Protein AF-A0A7X8IDU1-F1 (afdb_monomer_lite)

Foldseek 3Di:
DDDDDDDDDDDDPPPDDDDDDPVVVPPPDPPPPDDPPPPPPDQDPLLDDPDDPVLVPDVVSQLVLWDFDPVSLCSLQVVVPCPVCQVVQCVLFTATHGSVLSSQQPHNDCVTPSNQFHGDDNCLPDDDPPDDLQPPPQVVQPPDPQWRHPDPPDIGGRPDLEDNGDTPPDSNSVSRPPD

pLDDT: mean 77.18, std 24.37, range [31.28, 98.0]

Radius of gyration: 24.15 Å; chains: 1; bounding box: 58×46×75 Å

Secondary structure 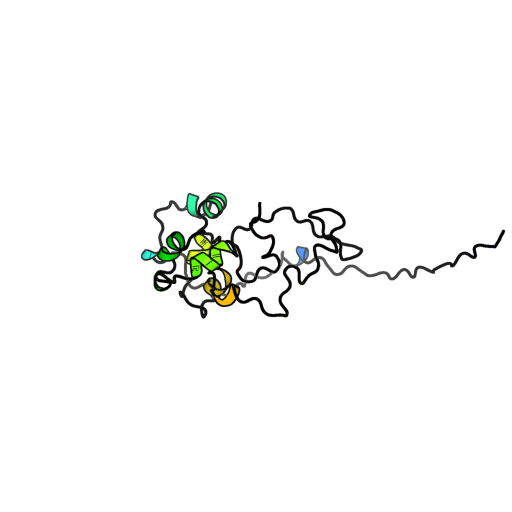(DSSP, 8-state):
----------------PPPPPGGGSSSS--S---S-----SS--GGG--S--HHHHH-HHHHHHT-B-SHHHHTTT-GGGTT-TTHHHHHHHS---B-HHHHHT---SSTTSHHHHHHS--GGGG---TT--S-TT-TTTT-SBTTEEEEETTEEEE---S--SS--TT-TTTTTTT--

Sequence (179 aa):
MQHCERVEIGVAEEQASEPPSPLRAAEDAPSALSTRRGDKTALPEEKQHPLNAAQWSDWRWQIRNRIRTLEQLLPYVPSLGASSELPKVIARYPMAITPYYATLIERADMSDPVFRMSVPNVQELYDPPSLSDDPLEEHEDMPVPGLVHRYRDRALLIVTTMCSMYCRHCTRKRIAGTR

Structure (mmCIF, N/CA/C/O backbone):
data_AF-A0A7X8IDU1-F1
#
_entry.id   AF-A0A7X8IDU1-F1
#
loop_
_atom_site.group_PDB
_atom_site.id
_atom_site.type_symbol
_atom_site.label_atom_id
_atom_site.label_alt_id
_atom_site.label_comp_id
_atom_site.label_asym_id
_atom_site.label_entity_id
_atom_site.label_seq_id
_atom_site.pdbx_PDB_ins_code
_atom_site.Cartn_x
_atom_site.Cartn_y
_atom_site.Cartn_z
_atom_site.occupancy
_atom_site.B_iso_or_equiv
_atom_site.auth_seq_id
_atom_site.auth_comp_id
_atom_site.auth_asym_id
_atom_site.auth_atom_id
_atom_site.pdbx_PDB_model_num
ATOM 1 N N . MET A 1 1 ? 33.073 -12.090 -53.728 1.00 41.84 1 MET A N 1
ATOM 2 C CA . MET A 1 1 ? 31.911 -13.006 -53.722 1.00 41.84 1 MET A CA 1
ATOM 3 C C . MET A 1 1 ? 32.252 -14.195 -52.839 1.00 41.84 1 MET A C 1
ATOM 5 O O . MET A 1 1 ? 32.667 -15.228 -53.343 1.00 41.84 1 MET A O 1
ATOM 9 N N . GLN A 1 2 ? 32.186 -14.008 -51.520 1.00 41.59 2 GLN A N 1
ATOM 10 C CA . GLN A 1 2 ? 32.572 -15.031 -50.550 1.00 41.59 2 GLN A CA 1
ATOM 11 C C . GLN A 1 2 ? 31.304 -15.719 -50.041 1.00 41.59 2 GLN A C 1
ATOM 13 O O . GLN A 1 2 ? 30.351 -15.049 -49.647 1.00 41.59 2 GLN A O 1
ATOM 18 N N . HIS A 1 3 ? 31.283 -17.042 -50.184 1.00 36.22 3 HIS A N 1
ATOM 19 C CA . HIS A 1 3 ? 30.189 -17.943 -49.840 1.00 36.22 3 HIS A CA 1
ATOM 20 C C . HIS A 1 3 ? 29.704 -17.734 -48.399 1.00 36.22 3 HIS A C 1
ATOM 22 O O . HIS A 1 3 ? 30.500 -17.719 -47.465 1.00 36.22 3 HIS A O 1
ATOM 28 N N . CYS A 1 4 ? 28.388 -17.608 -48.241 1.00 36.03 4 CYS A N 1
ATOM 29 C CA . CYS A 1 4 ? 27.692 -17.743 -46.970 1.00 36.03 4 CYS A CA 1
ATOM 30 C C . CYS A 1 4 ? 27.335 -19.226 -46.817 1.00 36.03 4 CYS A C 1
ATOM 32 O O . CYS A 1 4 ? 26.430 -19.711 -47.498 1.00 36.03 4 CYS A O 1
ATOM 34 N N . GLU A 1 5 ? 28.080 -19.962 -45.992 1.00 40.12 5 GLU A N 1
ATOM 35 C CA . GLU A 1 5 ? 27.688 -21.317 -45.605 1.00 40.12 5 GLU A CA 1
ATOM 36 C C . GLU A 1 5 ? 26.568 -21.253 -44.565 1.00 40.12 5 GLU A C 1
ATOM 38 O O . GLU A 1 5 ? 26.634 -20.546 -43.557 1.00 40.12 5 GLU A O 1
ATOM 43 N N . ARG A 1 6 ? 25.499 -21.981 -44.873 1.00 40.94 6 ARG A N 1
ATOM 44 C CA . ARG A 1 6 ? 24.260 -22.070 -44.113 1.00 40.94 6 ARG A CA 1
ATOM 45 C C . ARG A 1 6 ? 24.483 -23.068 -42.976 1.00 40.94 6 ARG A C 1
ATOM 47 O O . ARG A 1 6 ? 24.630 -24.257 -43.230 1.00 40.94 6 ARG A O 1
ATOM 54 N N . VAL A 1 7 ? 24.524 -22.593 -41.734 1.00 38.12 7 VAL A N 1
ATOM 55 C CA . VAL A 1 7 ? 24.521 -23.473 -40.557 1.00 38.12 7 VAL A CA 1
ATOM 56 C C . VAL A 1 7 ? 23.093 -23.980 -40.364 1.00 38.12 7 VAL A C 1
ATOM 58 O O . VAL A 1 7 ? 22.214 -23.222 -39.953 1.00 38.12 7 VAL A O 1
ATOM 61 N N . GLU A 1 8 ? 22.842 -25.245 -40.699 1.00 33.78 8 GLU A N 1
ATOM 62 C CA . GLU A 1 8 ? 21.588 -25.916 -40.356 1.00 33.78 8 GLU A CA 1
ATOM 63 C C . GLU A 1 8 ? 21.625 -26.327 -38.884 1.00 33.78 8 GLU A C 1
ATOM 65 O O . GLU A 1 8 ? 22.350 -27.234 -38.477 1.00 33.78 8 GLU A O 1
ATOM 70 N N . ILE A 1 9 ? 20.856 -25.610 -38.068 1.00 40.38 9 ILE A N 1
ATOM 71 C CA . ILE A 1 9 ? 20.657 -25.925 -36.657 1.00 40.38 9 ILE A CA 1
ATOM 72 C C . ILE A 1 9 ? 19.454 -26.867 -36.596 1.00 40.38 9 ILE A C 1
ATOM 74 O O . ILE A 1 9 ? 18.315 -26.439 -36.785 1.00 40.38 9 ILE A O 1
ATOM 78 N N . GLY A 1 10 ? 19.712 -28.160 -36.396 1.00 31.28 10 GLY A N 1
ATOM 79 C CA . GLY A 1 10 ? 18.668 -29.164 -36.216 1.00 31.28 10 GLY A CA 1
ATOM 80 C C . GLY A 1 10 ? 17.796 -28.823 -35.008 1.00 31.28 10 GLY A C 1
ATOM 81 O O . GLY A 1 10 ? 18.292 -28.721 -33.886 1.00 31.28 10 GLY A O 1
ATOM 82 N N . VAL A 1 11 ? 16.499 -28.631 -35.238 1.00 34.06 11 VAL A N 1
ATOM 83 C CA . VAL A 1 11 ? 15.506 -28.479 -34.173 1.00 34.06 11 VAL A CA 1
ATOM 84 C C . VAL A 1 11 ? 15.121 -29.884 -33.722 1.00 34.06 11 VAL A C 1
ATOM 86 O O . VAL A 1 11 ? 14.431 -30.601 -34.441 1.00 34.06 11 VAL A O 1
ATOM 89 N N . ALA A 1 12 ? 15.601 -30.295 -32.552 1.00 35.19 12 ALA A N 1
ATOM 90 C CA . ALA A 1 12 ? 15.049 -31.449 -31.860 1.00 35.19 12 ALA A CA 1
ATOM 91 C C . ALA A 1 12 ? 13.662 -31.061 -31.324 1.00 35.19 12 ALA A C 1
ATOM 93 O O . ALA A 1 12 ? 13.548 -30.179 -30.472 1.00 35.19 12 ALA A O 1
ATOM 94 N N . GLU A 1 13 ? 12.606 -31.681 -31.854 1.00 37.50 13 GLU A N 1
ATOM 95 C CA . GLU A 1 13 ? 11.263 -31.620 -31.272 1.00 37.50 13 GLU A CA 1
ATOM 96 C C . GLU A 1 13 ? 11.257 -32.400 -29.954 1.00 37.50 13 GLU A C 1
ATOM 98 O O . GLU A 1 13 ? 11.055 -33.613 -29.913 1.00 37.50 13 GLU A O 1
ATOM 103 N N . GLU A 1 14 ? 11.493 -31.693 -28.855 1.00 38.38 14 GLU A N 1
ATOM 104 C CA . GLU A 1 14 ? 11.210 -32.199 -27.519 1.00 38.38 14 GLU A CA 1
ATOM 105 C C . GLU A 1 14 ? 9.710 -32.009 -27.256 1.00 38.38 14 GLU A C 1
ATOM 107 O O . GLU A 1 14 ? 9.235 -30.905 -26.985 1.00 38.38 14 GLU A O 1
ATOM 112 N N . GLN A 1 15 ? 8.937 -33.089 -27.409 1.00 36.97 15 GLN A N 1
ATOM 113 C CA . GLN A 1 15 ? 7.518 -33.137 -27.057 1.00 36.97 15 GLN A CA 1
ATOM 114 C C . GLN A 1 15 ? 7.361 -33.023 -25.533 1.00 36.97 15 GLN A C 1
ATOM 116 O O . GLN A 1 15 ? 7.233 -34.017 -24.820 1.00 36.97 15 GLN A O 1
ATOM 121 N N . ALA A 1 16 ? 7.374 -31.794 -25.023 1.00 36.75 16 ALA A N 1
ATOM 122 C CA . ALA A 1 16 ? 6.968 -31.491 -23.661 1.00 36.75 16 ALA A CA 1
ATOM 123 C C . ALA A 1 16 ? 5.440 -31.622 -23.560 1.00 36.75 16 ALA A C 1
ATOM 125 O O . ALA A 1 16 ? 4.693 -30.751 -24.002 1.00 36.75 16 ALA A O 1
ATOM 126 N N . SER A 1 17 ? 4.961 -32.731 -22.994 1.00 46.06 17 SER A N 1
ATOM 127 C CA . SER A 1 17 ? 3.561 -32.865 -22.590 1.00 46.06 17 SER A CA 1
ATOM 128 C C . SER A 1 17 ? 3.239 -31.798 -21.539 1.00 46.06 17 SER A C 1
ATOM 130 O O . SER A 1 17 ? 3.876 -31.776 -20.482 1.00 46.06 17 SER A O 1
ATOM 132 N N . GLU A 1 18 ? 2.275 -30.919 -21.824 1.00 41.38 18 GLU A N 1
ATOM 133 C CA . GLU A 1 18 ? 1.836 -29.871 -20.897 1.00 41.38 18 GLU A CA 1
ATOM 134 C C . GLU A 1 18 ? 1.473 -30.460 -19.520 1.00 41.38 18 GLU A C 1
ATOM 136 O O . GLU A 1 18 ? 0.718 -31.437 -19.444 1.00 41.38 18 GLU A O 1
ATOM 141 N N . PRO A 1 19 ? 1.963 -29.878 -18.410 1.00 38.09 19 PRO A N 1
ATOM 142 C CA . PRO A 1 19 ? 1.485 -30.248 -17.088 1.00 38.09 19 PRO A CA 1
ATOM 143 C C . PRO A 1 19 ? 0.010 -29.829 -16.942 1.00 38.09 19 PRO A C 1
ATOM 145 O O . PRO A 1 19 ? -0.385 -28.768 -17.434 1.00 38.09 19 PRO A O 1
ATOM 148 N N . PRO A 1 20 ? -0.829 -30.638 -16.272 1.00 38.91 20 PRO A N 1
ATOM 149 C CA . PRO A 1 20 ? -2.265 -30.401 -16.223 1.00 38.91 20 PRO A CA 1
ATOM 150 C C . PRO A 1 20 ? -2.597 -29.051 -15.577 1.00 38.91 20 PRO A C 1
ATOM 152 O O . PRO A 1 20 ? -2.096 -28.704 -14.507 1.00 38.91 20 PRO A O 1
ATOM 155 N N . SER A 1 21 ? -3.480 -28.302 -16.243 1.00 43.56 21 SER A N 1
ATOM 156 C CA . SER A 1 21 ? -3.964 -26.995 -15.799 1.00 43.56 21 SER A CA 1
ATOM 157 C C . SER A 1 21 ? -4.589 -27.074 -14.394 1.00 43.56 21 SER A C 1
ATOM 159 O O . SER A 1 21 ? -5.481 -27.902 -14.170 1.00 43.56 21 SER A O 1
ATOM 161 N N . PRO A 1 22 ? -4.202 -26.189 -13.453 1.00 41.47 22 PRO A N 1
ATOM 162 C CA . PRO A 1 22 ? -4.700 -26.201 -12.073 1.00 41.47 22 PRO A CA 1
ATOM 163 C C . PRO A 1 22 ? -6.205 -25.910 -11.964 1.00 41.47 22 PRO A C 1
ATOM 165 O O . PRO A 1 22 ? -6.801 -26.121 -10.911 1.00 41.47 22 PRO A O 1
ATOM 168 N N . LEU A 1 23 ? -6.839 -25.463 -13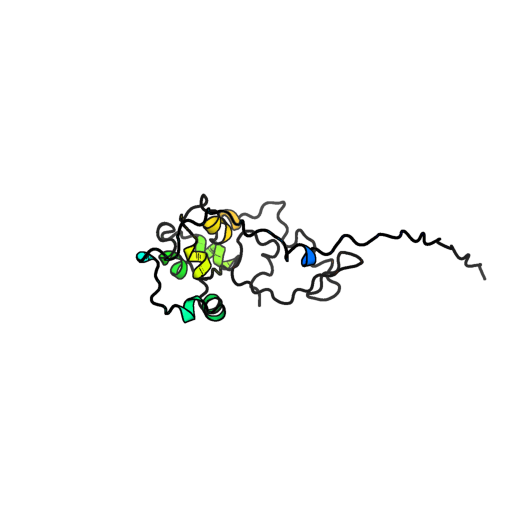.052 1.00 40.81 23 LEU A N 1
ATOM 169 C CA . LEU A 1 23 ? -8.265 -25.143 -13.089 1.00 40.81 23 LEU A CA 1
ATOM 170 C C . LEU A 1 23 ? -9.178 -26.370 -12.952 1.00 40.81 23 LEU A C 1
ATOM 172 O O . LEU A 1 23 ? -10.314 -26.210 -12.524 1.00 40.81 23 LEU A O 1
ATOM 176 N N . ARG A 1 24 ? -8.701 -27.586 -13.252 1.00 36.09 24 ARG A N 1
ATOM 177 C CA . ARG A 1 24 ? -9.516 -28.812 -13.129 1.00 36.09 24 ARG A CA 1
ATOM 178 C C . ARG A 1 24 ? -9.449 -29.496 -11.763 1.00 36.09 24 ARG A C 1
ATOM 180 O O . ARG A 1 24 ? -10.248 -30.380 -11.497 1.00 36.09 24 ARG A O 1
ATOM 187 N N . ALA A 1 25 ? -8.533 -29.090 -10.883 1.00 37.12 25 ALA A N 1
ATOM 188 C CA . ALA A 1 25 ? -8.421 -29.659 -9.536 1.00 37.12 25 ALA A CA 1
ATOM 189 C C . ALA A 1 25 ? -9.360 -28.991 -8.511 1.00 37.12 25 ALA A C 1
ATOM 191 O O . ALA A 1 25 ? -9.454 -29.441 -7.372 1.00 37.12 25 ALA A O 1
ATOM 192 N N . ALA A 1 26 ? -10.037 -27.905 -8.896 1.00 40.03 26 ALA A N 1
ATOM 193 C CA . ALA A 1 26 ? -10.891 -27.133 -7.997 1.00 40.03 26 ALA A CA 1
ATOM 194 C C . ALA A 1 26 ? -12.307 -27.714 -7.831 1.00 40.03 26 ALA A C 1
ATOM 196 O O . ALA A 1 26 ? -12.999 -27.329 -6.892 1.00 40.03 26 ALA A O 1
ATOM 197 N N . GLU A 1 27 ? -12.743 -28.617 -8.715 1.00 37.38 27 GLU A N 1
ATOM 198 C CA . GLU A 1 27 ? -14.143 -29.068 -8.758 1.00 37.38 27 GLU A CA 1
ATOM 199 C C . GLU A 1 27 ? -14.448 -30.234 -7.795 1.00 37.38 27 GLU A C 1
ATOM 201 O O . GLU A 1 27 ? -15.601 -30.398 -7.410 1.00 37.38 27 GLU A O 1
ATOM 206 N N . ASP A 1 28 ? -13.429 -30.949 -7.297 1.00 35.78 28 ASP A N 1
ATOM 207 C CA . ASP A 1 28 ? -13.598 -32.143 -6.442 1.00 35.78 28 ASP A CA 1
ATOM 208 C C . ASP A 1 28 ? -12.915 -32.046 -5.061 1.00 35.78 28 ASP A C 1
ATOM 210 O O . ASP A 1 28 ? -12.751 -33.047 -4.358 1.00 35.78 28 ASP A O 1
ATOM 214 N N . ALA A 1 29 ? -12.500 -30.852 -4.626 1.00 34.25 29 ALA A N 1
ATOM 215 C CA . ALA A 1 29 ? -11.907 -30.696 -3.299 1.00 34.25 29 ALA A CA 1
ATOM 216 C C . ALA A 1 29 ? -12.975 -30.924 -2.205 1.00 34.25 29 ALA A C 1
ATOM 218 O O . ALA A 1 29 ? -13.960 -30.180 -2.150 1.00 34.25 29 ALA A O 1
ATOM 219 N N . PRO A 1 30 ? -12.808 -31.908 -1.295 1.00 32.34 30 PRO A N 1
ATOM 220 C CA . PRO A 1 30 ? -13.749 -32.100 -0.205 1.00 32.34 30 PRO A CA 1
ATOM 221 C C . PRO A 1 30 ? -13.772 -30.841 0.664 1.00 32.34 30 PRO A C 1
ATOM 223 O O . PRO A 1 30 ? -12.728 -30.299 1.033 1.00 32.34 30 PRO A O 1
ATOM 226 N N . SER A 1 31 ? -14.988 -30.390 0.980 1.00 44.94 31 SER A N 1
ATOM 227 C CA . SER A 1 31 ? -15.306 -29.311 1.917 1.00 44.94 31 SER A CA 1
ATOM 228 C C . SER A 1 31 ? -14.722 -29.612 3.301 1.00 44.94 31 SER A C 1
ATOM 230 O O . SER A 1 31 ? -15.378 -30.134 4.199 1.00 44.94 31 SER A O 1
ATOM 232 N N . ALA A 1 32 ? -13.437 -29.333 3.458 1.00 37.91 32 ALA A N 1
ATOM 233 C CA . ALA A 1 32 ? -12.696 -29.523 4.689 1.00 37.91 32 ALA A CA 1
ATOM 234 C C . ALA A 1 32 ? -11.739 -28.347 4.883 1.00 37.91 32 ALA A C 1
ATOM 236 O O . ALA A 1 32 ? -10.569 -28.509 5.229 1.00 37.91 32 ALA A O 1
ATOM 237 N N . LEU A 1 33 ? -12.264 -27.126 4.728 1.00 37.03 33 LEU A N 1
ATOM 238 C CA . LEU A 1 33 ? -11.708 -25.967 5.418 1.00 37.03 33 LEU A CA 1
ATOM 239 C C . LEU A 1 33 ? -12.090 -26.094 6.903 1.00 37.03 33 LEU A C 1
ATOM 241 O O . LEU A 1 33 ? -13.025 -25.474 7.406 1.00 37.03 33 LEU A O 1
ATOM 245 N N . SER A 1 34 ? -11.395 -27.008 7.577 1.00 36.09 34 SER A N 1
ATOM 246 C CA . SER A 1 34 ? -11.566 -27.350 8.984 1.00 36.09 34 SER A CA 1
ATOM 247 C C . SER A 1 34 ? -11.290 -26.130 9.872 1.00 36.09 34 SER A C 1
ATOM 249 O O . SER A 1 34 ? -10.152 -25.724 10.106 1.00 36.09 34 SER A O 1
ATOM 251 N N . THR A 1 35 ? -12.379 -25.482 10.286 1.00 38.59 35 THR A N 1
ATOM 252 C CA . THR A 1 35 ? -12.654 -24.996 11.650 1.00 38.59 35 THR A CA 1
ATOM 253 C C . THR A 1 35 ? -11.464 -24.508 12.492 1.00 38.59 35 THR A C 1
ATOM 255 O O . THR A 1 35 ? -11.251 -24.958 13.615 1.00 38.59 35 THR A O 1
ATOM 258 N N . ARG A 1 36 ? -10.749 -23.483 12.017 1.00 42.72 36 ARG A N 1
ATOM 259 C CA . ARG A 1 36 ? -10.153 -22.454 12.903 1.00 42.72 36 ARG A CA 1
ATOM 260 C C . ARG A 1 36 ? -10.715 -21.064 12.625 1.00 42.72 36 ARG A C 1
ATOM 262 O O . ARG A 1 36 ? -10.057 -20.050 12.834 1.00 42.72 36 ARG A O 1
ATOM 269 N N . ARG A 1 37 ? -11.949 -21.004 12.132 1.00 41.88 37 ARG A N 1
ATOM 270 C CA . ARG A 1 37 ? -12.706 -19.762 12.073 1.00 41.88 37 ARG A CA 1
ATOM 271 C C . ARG A 1 37 ? -13.357 -19.597 13.441 1.00 41.88 37 ARG A C 1
ATOM 273 O O . ARG A 1 37 ? -14.465 -20.069 13.659 1.00 41.88 37 ARG A O 1
ATOM 280 N N . GLY A 1 38 ? -12.613 -19.004 14.376 1.00 31.61 38 GLY A N 1
ATOM 281 C CA . GLY A 1 38 ? -13.245 -18.382 15.533 1.00 31.61 38 GLY A CA 1
ATOM 282 C C . GLY A 1 38 ? -14.364 -17.496 15.000 1.00 31.61 38 GLY A C 1
ATOM 283 O O . GLY A 1 38 ? -14.152 -16.759 14.034 1.00 31.61 38 GLY A O 1
ATOM 284 N N . ASP A 1 39 ? -15.555 -17.685 15.545 1.00 37.34 39 ASP A N 1
ATOM 285 C CA . ASP A 1 39 ? -16.784 -17.002 15.176 1.00 37.34 39 ASP A CA 1
ATOM 286 C C . ASP A 1 39 ? -16.599 -15.481 15.323 1.00 37.34 39 ASP A C 1
ATOM 288 O O . ASP A 1 39 ? -16.806 -14.898 16.380 1.00 37.34 39 ASP A O 1
ATOM 292 N N . LYS A 1 40 ? -16.086 -14.835 14.272 1.00 37.81 40 LYS A N 1
ATOM 293 C CA . LYS A 1 40 ? -15.938 -13.379 14.161 1.00 37.81 40 LYS A CA 1
ATOM 294 C C . LYS A 1 40 ? -16.982 -12.860 13.176 1.00 37.81 40 LYS A C 1
ATOM 296 O O . LYS A 1 40 ? -16.656 -12.153 12.226 1.00 37.81 40 LYS A O 1
ATOM 301 N N . THR A 1 41 ? -18.241 -13.245 13.378 1.00 37.84 41 THR A N 1
ATOM 302 C CA . THR A 1 41 ? -19.370 -12.704 12.604 1.00 37.84 41 THR A CA 1
ATOM 303 C C . THR A 1 41 ? -19.765 -11.293 13.074 1.00 37.84 41 THR A C 1
ATOM 305 O O . THR A 1 41 ? -20.629 -10.657 12.482 1.00 37.84 41 THR A O 1
ATOM 308 N N . ALA A 1 42 ? -19.074 -10.725 14.065 1.00 40.97 42 ALA A N 1
ATOM 309 C CA . ALA A 1 42 ? -19.182 -9.312 14.400 1.00 40.97 42 ALA A CA 1
ATOM 310 C C . ALA A 1 42 ? -17.810 -8.738 14.770 1.00 40.97 42 ALA A C 1
ATOM 312 O O . ALA A 1 42 ? -17.057 -9.322 15.549 1.00 40.97 42 ALA A O 1
ATOM 313 N N . LEU A 1 43 ? -17.489 -7.579 14.195 1.00 41.56 43 LEU A N 1
ATOM 314 C CA . LEU A 1 43 ? -16.446 -6.702 14.721 1.00 41.56 43 LEU A CA 1
ATOM 315 C C . LEU A 1 43 ? -16.821 -6.325 16.170 1.00 41.56 43 LEU A C 1
ATOM 317 O O . LEU A 1 43 ? -18.014 -6.134 16.429 1.00 41.56 43 LEU A O 1
ATOM 321 N N . PRO A 1 44 ? -15.851 -6.193 17.099 1.00 40.34 44 PRO A N 1
ATOM 322 C CA . PRO A 1 44 ? -16.111 -5.662 18.439 1.00 40.34 44 PRO A CA 1
ATOM 323 C C . PRO A 1 44 ? -16.940 -4.376 18.340 1.00 40.34 44 PRO A C 1
ATOM 325 O O . PRO A 1 44 ? -16.633 -3.549 17.480 1.00 40.34 44 PRO A O 1
ATOM 328 N N . GLU A 1 45 ? -17.974 -4.205 19.173 1.00 45.56 45 GLU A N 1
ATOM 329 C CA . GLU A 1 45 ? -18.888 -3.044 19.116 1.00 45.56 45 GLU A CA 1
ATOM 330 C C . GLU A 1 45 ? -18.142 -1.698 19.101 1.00 45.56 45 GLU A C 1
ATOM 332 O O . GLU A 1 45 ? -18.529 -0.786 18.378 1.00 45.56 45 GLU A O 1
ATOM 337 N N . GLU A 1 46 ? -16.993 -1.608 19.774 1.00 46.91 46 GLU A N 1
ATOM 338 C CA . GLU A 1 46 ? -16.129 -0.416 19.793 1.00 46.91 46 GLU A CA 1
ATOM 339 C C . GLU A 1 46 ? -15.465 -0.069 18.447 1.00 46.91 46 GLU A C 1
ATOM 341 O O . GLU A 1 46 ? -15.045 1.069 18.248 1.00 46.91 46 GLU A O 1
ATOM 346 N N . LYS A 1 47 ? -15.369 -1.017 17.505 1.00 48.19 47 LYS A N 1
ATOM 347 C CA . LYS A 1 47 ? -14.808 -0.809 16.154 1.00 48.19 47 LYS A CA 1
ATOM 348 C C . LYS A 1 47 ? -15.891 -0.652 15.078 1.00 48.19 47 LYS A C 1
ATOM 350 O O . LYS A 1 47 ? -15.571 -0.601 13.888 1.00 48.19 47 LYS A O 1
ATOM 355 N N . GLN A 1 48 ? -17.170 -0.608 15.459 1.00 52.22 48 GLN A N 1
ATOM 356 C CA . GLN A 1 48 ? -18.271 -0.462 14.511 1.00 52.22 48 GLN A CA 1
ATOM 357 C C . GLN A 1 48 ? -18.359 0.991 14.038 1.00 52.22 48 GLN A C 1
ATOM 359 O O . GLN A 1 48 ? -18.883 1.874 14.713 1.00 52.22 48 GLN A O 1
ATOM 364 N N . HIS A 1 49 ? -17.836 1.253 12.841 1.00 54.03 49 HIS A N 1
ATOM 365 C CA . HIS A 1 49 ? -18.141 2.494 12.137 1.00 54.03 49 HIS A CA 1
ATOM 366 C C . HIS A 1 49 ? -19.658 2.582 11.893 1.00 54.03 49 HIS A C 1
ATOM 368 O O . HIS A 1 49 ? -20.258 1.568 11.535 1.00 54.03 49 HIS A O 1
ATOM 374 N N . PRO A 1 50 ? -20.283 3.766 12.033 1.00 53.44 50 PRO A N 1
ATOM 375 C CA . PRO A 1 50 ? -21.730 3.951 11.899 1.00 53.44 50 PRO A CA 1
ATOM 376 C C . PRO A 1 50 ? -22.167 3.895 10.423 1.00 53.44 50 PRO A C 1
ATOM 378 O O . PRO A 1 50 ? -22.616 4.883 9.846 1.00 53.44 50 PRO A O 1
ATOM 381 N N . LEU A 1 51 ? -21.973 2.749 9.773 1.00 63.94 51 LEU A N 1
ATOM 382 C CA . LEU A 1 51 ? -22.188 2.538 8.344 1.00 63.94 51 LEU A CA 1
ATOM 383 C C . LEU A 1 51 ? -23.119 1.354 8.135 1.00 63.94 51 LEU A C 1
ATOM 385 O O . LEU A 1 51 ? -23.029 0.340 8.826 1.00 63.94 51 LEU A O 1
ATOM 389 N N . ASN A 1 52 ? -24.011 1.464 7.152 1.00 81.88 52 ASN A N 1
ATOM 390 C CA . ASN A 1 52 ? -24.879 0.345 6.814 1.00 81.88 52 ASN A CA 1
ATOM 391 C C . ASN A 1 52 ? -24.058 -0.803 6.183 1.00 81.88 52 ASN A C 1
ATOM 393 O O . ASN A 1 52 ? -23.031 -0.581 5.535 1.00 81.88 52 ASN A O 1
ATOM 397 N N . ALA A 1 53 ? -24.517 -2.046 6.354 1.00 84.94 53 ALA A N 1
ATOM 398 C CA . ALA A 1 53 ? -23.803 -3.232 5.867 1.00 84.94 53 ALA A CA 1
ATOM 399 C C . ALA A 1 53 ? -23.538 -3.197 4.347 1.00 84.94 53 ALA A C 1
ATOM 401 O O . ALA A 1 53 ? -22.501 -3.666 3.884 1.00 84.94 53 ALA A O 1
ATOM 402 N N . ALA A 1 54 ? -24.437 -2.580 3.572 1.00 89.38 54 ALA A N 1
ATOM 403 C CA . ALA A 1 54 ? -24.293 -2.448 2.124 1.00 89.38 54 ALA A CA 1
ATOM 404 C C . ALA A 1 54 ? -23.084 -1.582 1.725 1.00 89.38 54 ALA A C 1
ATOM 406 O O . ALA A 1 54 ? -22.365 -1.925 0.789 1.00 89.38 54 ALA A O 1
ATOM 407 N N . GLN A 1 55 ? -22.823 -0.487 2.446 1.00 88.44 55 GLN A N 1
ATOM 408 C CA . GLN A 1 55 ? -21.643 0.356 2.237 1.00 88.44 55 GLN A CA 1
ATOM 409 C C . GLN A 1 55 ? -20.357 -0.377 2.608 1.00 88.44 55 GLN A C 1
ATOM 411 O O . GLN A 1 55 ? -19.365 -0.266 1.891 1.00 88.44 55 GLN A O 1
ATOM 416 N N . TRP A 1 56 ? -20.371 -1.148 3.697 1.00 89.62 56 TRP A N 1
ATOM 417 C CA . TRP A 1 56 ? -19.200 -1.912 4.123 1.00 89.62 56 TRP A CA 1
ATOM 418 C C . TRP A 1 56 ? -18.767 -2.946 3.076 1.00 89.62 56 TRP A C 1
ATOM 420 O O . TRP A 1 56 ? -17.572 -3.083 2.800 1.00 89.62 56 TRP A O 1
ATOM 430 N N . SER A 1 57 ? -19.736 -3.627 2.459 1.00 91.88 57 SER A N 1
ATOM 431 C CA . SER A 1 57 ? -19.509 -4.605 1.391 1.00 91.88 57 SER A CA 1
ATOM 432 C C . SER A 1 57 ? -19.180 -3.982 0.024 1.00 91.88 57 SER A C 1
ATOM 434 O O . SER A 1 57 ? -18.718 -4.696 -0.866 1.00 91.88 57 SER A O 1
ATOM 436 N N . ASP A 1 58 ? -19.370 -2.671 -0.172 1.00 94.94 58 ASP A N 1
ATOM 437 C CA . ASP A 1 58 ? -18.981 -1.986 -1.411 1.00 94.94 58 ASP A CA 1
ATOM 438 C C . ASP A 1 58 ? -17.470 -1.698 -1.436 1.00 94.94 58 ASP A C 1
ATOM 440 O O . ASP A 1 58 ? -16.952 -0.798 -0.767 1.00 94.94 58 ASP A O 1
ATOM 444 N N . TRP A 1 59 ? -16.735 -2.409 -2.295 1.00 95.50 59 TRP A N 1
ATOM 445 C CA . TRP A 1 59 ? -15.297 -2.191 -2.481 1.00 95.50 59 TRP A CA 1
ATOM 446 C C . TRP A 1 59 ? -14.961 -0.764 -2.938 1.00 95.50 59 TRP A C 1
ATOM 448 O O . TRP A 1 59 ? -13.891 -0.240 -2.618 1.00 95.50 59 TRP A O 1
ATOM 458 N N . ARG A 1 60 ? -15.869 -0.091 -3.659 1.00 96.38 60 ARG A N 1
ATOM 459 C CA . ARG A 1 60 ? -15.659 1.300 -4.085 1.00 96.38 60 ARG A CA 1
ATOM 460 C C . ARG A 1 60 ? -15.713 2.236 -2.894 1.00 96.38 60 ARG A C 1
ATOM 462 O O . ARG A 1 60 ? -14.992 3.233 -2.871 1.00 96.38 60 ARG A O 1
ATOM 469 N N . TRP A 1 61 ? -16.575 1.949 -1.922 1.00 95.31 61 TRP A N 1
ATOM 470 C CA . TRP A 1 61 ? -16.615 2.673 -0.660 1.00 95.31 61 TRP A CA 1
ATOM 471 C C . TRP A 1 61 ? -15.316 2.445 0.127 1.00 95.31 61 TRP A C 1
ATOM 473 O O . TRP A 1 61 ? -14.695 3.424 0.543 1.00 95.31 61 TRP A O 1
ATOM 483 N N . GLN A 1 62 ? -14.826 1.202 0.211 1.00 95.69 62 GLN A N 1
ATOM 484 C CA . GLN A 1 62 ? -13.548 0.876 0.870 1.00 95.69 62 GLN A CA 1
ATOM 485 C C . GLN A 1 62 ? -12.359 1.636 0.251 1.00 95.69 62 GLN A C 1
ATOM 487 O O . GLN A 1 62 ? -11.521 2.180 0.967 1.00 95.69 62 GLN A O 1
ATOM 492 N N . ILE A 1 63 ? -12.291 1.728 -1.084 1.00 95.81 63 ILE A N 1
ATOM 493 C CA . ILE A 1 63 ? -11.216 2.445 -1.796 1.00 95.81 63 ILE A CA 1
ATOM 494 C C . ILE A 1 63 ? -11.312 3.971 -1.643 1.00 95.81 63 ILE A C 1
ATOM 496 O O . ILE A 1 63 ? -10.277 4.652 -1.568 1.00 95.81 63 ILE A O 1
ATOM 500 N N . ARG A 1 64 ? -12.532 4.524 -1.609 1.00 95.25 64 ARG A N 1
ATOM 501 C CA . ARG A 1 64 ? -12.759 5.960 -1.373 1.00 95.25 64 ARG A CA 1
ATOM 502 C C . ARG A 1 64 ? -12.332 6.353 0.041 1.00 95.25 64 ARG A C 1
ATOM 504 O O . ARG A 1 64 ? -11.591 7.320 0.195 1.00 95.25 64 ARG A O 1
ATOM 511 N N . ASN A 1 65 ? -12.680 5.536 1.032 1.00 94.88 65 ASN A N 1
ATOM 512 C CA . ASN A 1 65 ? -12.443 5.791 2.456 1.00 94.88 65 ASN A CA 1
ATOM 513 C C . ASN A 1 65 ? -11.121 5.211 2.984 1.00 94.88 65 ASN A C 1
ATOM 515 O O . ASN A 1 65 ? -10.999 4.920 4.170 1.00 94.88 65 ASN A O 1
ATOM 519 N N . ARG A 1 66 ? -10.115 5.029 2.119 1.00 96.12 66 ARG A N 1
ATOM 520 C CA . ARG A 1 66 ? -8.786 4.587 2.567 1.00 96.12 66 ARG A CA 1
ATOM 521 C C . ARG A 1 66 ? -8.167 5.601 3.522 1.00 96.12 66 ARG A C 1
ATOM 523 O O . ARG A 1 66 ? -8.114 6.791 3.208 1.00 96.12 66 ARG A O 1
ATOM 530 N N . ILE A 1 67 ? -7.627 5.078 4.613 1.00 95.69 67 ILE A N 1
ATOM 531 C CA . ILE A 1 67 ? -6.827 5.767 5.619 1.00 95.69 67 ILE A CA 1
ATOM 532 C C . ILE A 1 67 ? -5.491 6.139 4.980 1.00 95.69 67 ILE A C 1
A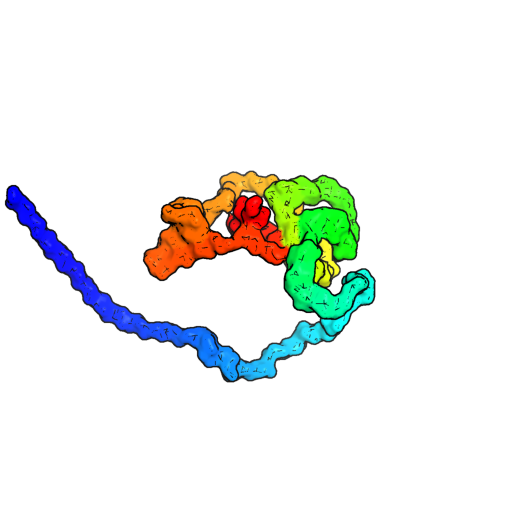TOM 534 O O . ILE A 1 67 ? -4.749 5.254 4.549 1.00 95.69 67 ILE A O 1
ATOM 538 N N . ARG A 1 68 ? -5.208 7.437 4.880 1.00 94.56 68 ARG A N 1
ATOM 539 C CA . ARG A 1 68 ? -4.004 7.981 4.227 1.00 94.56 68 ARG A CA 1
ATOM 540 C C . ARG A 1 68 ? -3.164 8.872 5.132 1.00 94.56 68 ARG A C 1
ATOM 542 O O . ARG A 1 68 ? -2.016 9.149 4.801 1.00 94.56 68 ARG A O 1
ATOM 549 N N . THR A 1 69 ? -3.716 9.302 6.261 1.00 92.62 69 THR A N 1
ATOM 550 C CA . THR A 1 69 ? -3.030 10.170 7.221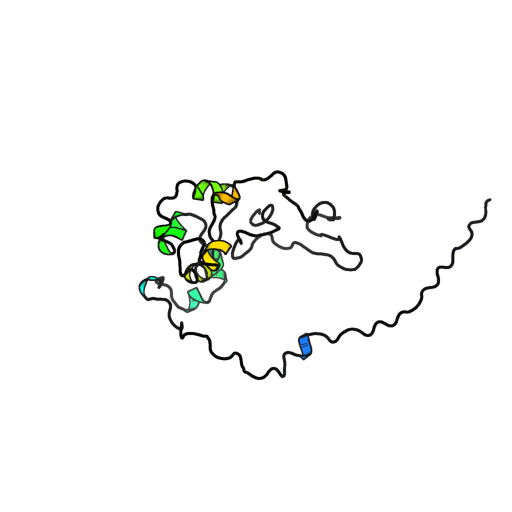 1.00 92.62 69 THR A CA 1
ATOM 551 C C . THR A 1 69 ? -2.941 9.504 8.589 1.00 92.62 69 THR A C 1
ATOM 553 O O . THR A 1 69 ? -3.649 8.529 8.863 1.00 92.62 69 THR A O 1
ATOM 556 N N . LEU A 1 70 ? -2.060 10.019 9.448 1.00 91.31 70 LEU A N 1
ATOM 557 C CA . LEU A 1 70 ? -1.912 9.518 10.812 1.00 91.31 70 LEU A CA 1
ATOM 558 C C . LEU A 1 70 ? -3.210 9.712 11.608 1.00 91.31 70 LEU A C 1
ATOM 560 O O . LEU A 1 70 ? -3.650 8.800 12.299 1.00 91.31 70 LEU A O 1
ATOM 564 N N . GLU A 1 71 ? -3.870 10.857 11.445 1.00 90.50 71 GLU A N 1
ATOM 565 C CA . GLU A 1 71 ? -5.109 11.209 12.147 1.00 90.50 71 GLU A CA 1
ATOM 566 C C . GLU A 1 71 ? -6.238 10.228 11.819 1.00 90.50 71 GLU A C 1
ATOM 568 O O . GLU A 1 71 ? -7.006 9.848 12.696 1.00 90.50 71 GLU A O 1
ATOM 573 N N . GLN A 1 72 ? -6.309 9.769 10.565 1.00 91.94 72 GLN A N 1
ATOM 574 C CA . GLN A 1 72 ? -7.276 8.757 10.136 1.00 91.94 72 GLN A CA 1
ATOM 575 C C . GLN A 1 72 ? -6.948 7.351 10.662 1.00 91.94 72 GLN A C 1
ATOM 577 O O . GLN A 1 72 ? -7.838 6.504 10.718 1.00 91.94 72 GLN A O 1
ATOM 582 N N . LEU A 1 73 ? -5.686 7.084 11.013 1.00 91.31 73 LEU A N 1
ATOM 583 C CA . LEU A 1 73 ? -5.228 5.790 11.521 1.00 91.31 73 LEU A CA 1
ATOM 584 C C . LEU A 1 73 ? -5.436 5.651 13.035 1.00 91.31 73 LEU A C 1
ATOM 586 O O . LEU A 1 73 ? -5.742 4.555 13.504 1.00 91.31 73 LEU A O 1
ATOM 590 N N . LEU A 1 74 ? -5.317 6.750 13.789 1.00 89.81 74 LEU A N 1
ATOM 591 C CA . LEU A 1 74 ? -5.443 6.766 15.254 1.00 89.81 74 LEU A CA 1
ATOM 592 C C . LEU A 1 74 ? -6.705 6.067 15.804 1.00 89.81 74 LEU A C 1
ATOM 594 O O . LEU A 1 74 ? -6.560 5.352 16.793 1.00 89.81 74 LEU A O 1
ATOM 598 N N . PRO A 1 75 ? -7.906 6.171 15.193 1.00 88.19 75 PRO A N 1
ATOM 599 C CA . PRO A 1 75 ? -9.090 5.453 15.674 1.00 88.19 75 PRO A CA 1
ATOM 600 C C . PRO A 1 75 ? -8.944 3.926 15.666 1.00 88.19 75 PRO A C 1
ATOM 602 O O . PRO A 1 75 ? -9.549 3.243 16.484 1.00 88.19 75 PRO A O 1
ATOM 605 N N . TYR A 1 76 ? -8.140 3.382 14.751 1.00 86.62 76 TYR A N 1
ATOM 606 C CA . TYR A 1 76 ? -7.892 1.943 14.646 1.00 86.62 76 TYR A CA 1
ATOM 607 C C . TYR A 1 76 ? -6.718 1.504 15.515 1.00 86.62 76 TYR A C 1
ATOM 609 O O . TYR A 1 76 ? -6.644 0.344 15.920 1.00 86.62 76 TYR A O 1
ATOM 617 N N . VAL A 1 77 ? -5.787 2.427 15.776 1.00 87.00 77 VAL A N 1
ATOM 618 C CA . VAL A 1 77 ? -4.524 2.143 16.451 1.00 87.00 77 VAL A CA 1
ATOM 619 C C . VAL A 1 77 ? -4.163 3.247 17.466 1.00 87.00 77 VAL A C 1
ATOM 621 O O . VAL A 1 77 ? -3.201 3.989 17.261 1.00 87.00 77 VAL A O 1
ATOM 624 N N . PRO A 1 78 ? -4.903 3.390 18.584 1.00 81.88 78 PRO A N 1
ATOM 625 C CA . PRO A 1 78 ? -4.753 4.550 19.472 1.00 81.88 78 PRO A CA 1
ATOM 626 C C . PRO A 1 78 ? -3.391 4.638 20.174 1.00 81.88 78 PRO A C 1
ATOM 628 O O . PRO A 1 78 ? -2.876 5.730 20.410 1.00 81.88 78 PRO A O 1
ATOM 631 N N . SER A 1 79 ? -2.767 3.496 20.480 1.00 80.31 79 SER A N 1
ATOM 632 C CA . SER A 1 79 ? -1.461 3.441 21.154 1.00 80.31 79 SER A CA 1
ATOM 633 C C . SER A 1 79 ? -0.285 3.837 20.260 1.00 80.31 79 SER A C 1
ATOM 635 O O . SER A 1 79 ? 0.834 3.956 20.748 1.00 80.31 79 SER A O 1
ATOM 637 N N . LEU A 1 80 ? -0.531 4.096 18.971 1.00 76.69 80 LEU A N 1
ATOM 638 C CA . LEU A 1 80 ? 0.434 4.717 18.062 1.00 76.69 80 LEU A CA 1
ATOM 639 C C . LEU A 1 80 ? 0.681 6.205 18.382 1.00 76.69 80 LEU A C 1
ATOM 641 O O . LEU A 1 80 ? 1.459 6.852 17.681 1.00 76.69 80 LEU A O 1
ATOM 645 N N . GLY A 1 81 ? -0.028 6.727 19.397 1.00 63.38 81 GLY A N 1
ATOM 646 C CA . GLY A 1 81 ? -0.060 8.100 19.895 1.00 63.38 81 GLY A CA 1
ATOM 647 C C . GLY A 1 81 ? 1.092 8.989 19.441 1.00 63.38 81 GLY A C 1
ATOM 648 O O . GLY A 1 81 ? 2.247 8.678 19.695 1.00 63.38 81 GLY A O 1
ATOM 649 N N . ALA A 1 82 ? 0.744 10.094 18.774 1.00 58.25 82 ALA A N 1
ATOM 650 C CA . ALA A 1 82 ? 1.599 11.215 18.367 1.00 58.25 82 ALA A CA 1
ATOM 651 C C . ALA A 1 82 ? 3.073 10.887 18.041 1.00 58.25 82 ALA A C 1
ATOM 653 O O . ALA A 1 82 ? 3.961 11.683 18.342 1.00 58.25 82 ALA A O 1
ATOM 654 N N . SER A 1 83 ? 3.361 9.742 17.413 1.00 62.84 83 SER A N 1
ATOM 655 C CA . SER A 1 83 ? 4.704 9.470 16.916 1.00 62.84 83 SER A CA 1
ATOM 656 C C . SER A 1 83 ? 5.025 10.498 15.830 1.00 62.84 83 SER A C 1
ATOM 658 O O . SER A 1 83 ? 4.478 10.449 14.725 1.00 62.84 83 SER A O 1
ATOM 660 N N . SER A 1 84 ? 5.889 11.461 16.164 1.00 63.91 84 SER A N 1
ATOM 661 C CA . SER A 1 84 ? 6.194 12.645 15.346 1.00 63.91 84 SER A CA 1
ATOM 662 C C . SER A 1 84 ? 6.801 12.314 13.982 1.00 63.91 84 SER A C 1
ATOM 664 O O . SER A 1 84 ? 6.836 13.155 13.087 1.00 63.91 84 SER A O 1
ATOM 666 N N . GLU A 1 85 ? 7.283 11.085 13.815 1.00 84.88 85 GLU A N 1
ATOM 667 C CA . GLU A 1 85 ? 8.086 10.673 12.671 1.00 84.88 85 GLU A CA 1
ATOM 668 C C . GLU A 1 85 ? 7.270 9.960 11.585 1.00 84.88 85 GLU A C 1
ATOM 670 O O . GLU A 1 85 ? 7.669 9.968 10.422 1.00 84.88 85 GLU A O 1
ATOM 675 N N . LEU A 1 86 ? 6.102 9.390 11.911 1.00 87.88 86 LEU A N 1
ATOM 676 C CA . LEU A 1 86 ? 5.248 8.705 10.929 1.00 87.88 86 LEU A CA 1
ATOM 677 C C . LEU A 1 86 ? 4.834 9.597 9.749 1.00 87.88 86 LEU A C 1
ATOM 679 O O . LEU A 1 86 ? 4.906 9.124 8.612 1.00 87.88 86 LEU A O 1
ATOM 683 N N . PRO A 1 87 ? 4.467 10.877 9.957 1.00 91.19 87 PRO A N 1
ATOM 684 C CA . PRO A 1 87 ? 4.192 11.791 8.853 1.00 91.19 87 PRO A CA 1
ATOM 685 C C . PRO A 1 87 ? 5.364 11.923 7.870 1.00 91.19 87 PRO A C 1
ATOM 687 O O . PRO A 1 87 ? 5.134 12.014 6.666 1.00 91.19 87 PRO A O 1
ATOM 690 N N . LYS A 1 88 ? 6.619 11.849 8.344 1.00 93.19 88 LYS A N 1
ATOM 691 C CA . LYS A 1 88 ? 7.810 11.881 7.475 1.00 93.19 88 LYS A CA 1
ATOM 692 C C . LYS A 1 88 ? 7.892 10.632 6.597 1.00 93.19 88 LYS A C 1
ATOM 694 O O . LYS A 1 88 ? 8.185 10.730 5.408 1.00 93.19 88 LYS A O 1
ATOM 699 N N . VAL A 1 89 ? 7.579 9.463 7.162 1.00 93.75 89 VAL A N 1
ATOM 700 C CA . VAL A 1 89 ? 7.526 8.205 6.401 1.00 93.75 89 VAL A CA 1
ATOM 701 C C . VAL A 1 89 ? 6.404 8.242 5.366 1.00 93.75 89 VAL A C 1
ATOM 703 O O . VAL A 1 89 ? 6.628 7.846 4.227 1.00 93.75 89 VAL A O 1
ATOM 706 N N . ILE A 1 90 ? 5.218 8.739 5.733 1.00 93.31 90 ILE A N 1
ATOM 707 C CA . ILE A 1 90 ? 4.058 8.855 4.832 1.00 93.31 90 ILE A CA 1
ATOM 708 C C . ILE A 1 90 ? 4.354 9.815 3.673 1.00 93.31 90 ILE A C 1
ATOM 710 O O . ILE A 1 90 ? 3.950 9.538 2.545 1.00 93.31 90 ILE A O 1
ATOM 714 N N . ALA A 1 91 ? 5.084 10.904 3.933 1.00 92.00 91 ALA A N 1
ATOM 715 C CA . ALA A 1 91 ? 5.486 11.863 2.907 1.00 92.00 91 ALA A CA 1
ATOM 716 C C . ALA A 1 91 ? 6.424 11.248 1.854 1.00 92.00 91 ALA A C 1
ATOM 718 O O . ALA A 1 91 ? 6.286 11.557 0.673 1.00 92.00 91 ALA A O 1
ATOM 719 N N . ARG A 1 92 ? 7.348 10.361 2.257 1.00 92.00 92 ARG A N 1
ATOM 720 C CA . ARG A 1 92 ? 8.237 9.644 1.321 1.00 92.00 92 ARG A CA 1
ATOM 721 C C . ARG A 1 92 ? 7.560 8.433 0.676 1.00 92.00 92 ARG A C 1
ATOM 723 O O . ARG A 1 92 ? 7.756 8.165 -0.502 1.00 92.00 92 ARG A O 1
ATOM 730 N N . TYR A 1 93 ? 6.777 7.691 1.453 1.00 93.06 93 TYR A N 1
ATOM 731 C CA . TYR A 1 93 ? 6.157 6.430 1.061 1.00 93.06 93 TYR A CA 1
ATOM 732 C C . TYR A 1 93 ? 4.665 6.440 1.410 1.00 93.06 93 TYR A C 1
ATOM 734 O O . TYR A 1 93 ? 4.308 6.087 2.547 1.00 93.06 93 TYR A O 1
ATOM 742 N N . PRO A 1 94 ? 3.795 6.789 0.440 1.00 93.12 94 PRO A N 1
ATOM 743 C CA . PRO A 1 94 ? 2.372 6.976 0.671 1.00 93.12 94 PRO A CA 1
ATOM 744 C C . PRO A 1 94 ? 1.736 5.810 1.423 1.00 93.12 94 PRO A C 1
ATOM 746 O O . PRO A 1 94 ? 1.951 4.635 1.115 1.00 93.12 94 PRO A O 1
ATOM 749 N N . MET A 1 95 ? 0.915 6.142 2.413 1.00 95.00 95 MET A N 1
ATOM 750 C CA . MET A 1 95 ? 0.093 5.173 3.123 1.00 95.00 95 MET A CA 1
ATOM 751 C C . MET A 1 95 ? -1.308 5.163 2.518 1.00 95.00 95 MET A C 1
ATOM 753 O O . MET A 1 95 ? -1.895 6.207 2.242 1.00 95.00 95 MET A O 1
ATOM 757 N N . ALA A 1 96 ? -1.856 3.969 2.321 1.00 96.75 96 ALA A N 1
ATOM 758 C CA . ALA A 1 96 ? -3.269 3.786 2.043 1.00 96.75 96 ALA A CA 1
ATOM 759 C C . ALA A 1 96 ? -3.699 2.447 2.632 1.00 96.75 96 ALA A C 1
ATOM 761 O O . ALA A 1 96 ? -3.150 1.418 2.247 1.00 96.75 96 ALA A O 1
ATOM 762 N N . ILE A 1 97 ? -4.666 2.456 3.546 1.00 97.31 97 ILE A N 1
ATOM 763 C CA . ILE A 1 97 ? -5.202 1.248 4.185 1.00 97.31 97 ILE A CA 1
ATOM 764 C C . ILE A 1 97 ? -6.725 1.319 4.093 1.00 97.31 97 ILE A C 1
ATOM 766 O O . ILE A 1 97 ? -7.328 2.310 4.494 1.00 97.31 97 ILE A O 1
ATOM 770 N N . THR A 1 98 ? -7.375 0.307 3.522 1.00 97.06 98 THR A N 1
ATOM 771 C CA . THR A 1 98 ? -8.848 0.252 3.519 1.00 97.06 98 THR A CA 1
ATOM 772 C C . THR A 1 98 ? -9.382 0.090 4.946 1.00 97.06 98 THR A C 1
ATOM 774 O O . THR A 1 98 ? -8.746 -0.647 5.707 1.00 97.06 98 THR A O 1
ATOM 777 N N . PRO A 1 99 ? -10.556 0.654 5.285 1.00 94.81 99 PRO A N 1
ATOM 778 C CA . PRO A 1 99 ? -11.199 0.446 6.583 1.00 94.81 99 PRO A CA 1
ATOM 779 C C . PRO A 1 99 ? -11.270 -1.030 6.985 1.00 94.81 99 PRO A C 1
ATOM 781 O O . PRO A 1 99 ? -10.850 -1.386 8.080 1.00 94.81 99 PRO A O 1
ATOM 784 N N . TYR A 1 100 ? -11.676 -1.913 6.063 1.00 95.56 100 TYR A N 1
ATOM 785 C CA . TYR A 1 100 ? -11.687 -3.360 6.296 1.00 95.56 100 TYR A CA 1
ATOM 786 C C . TYR A 1 100 ? -10.334 -3.890 6.786 1.00 95.56 100 TYR A C 1
ATOM 788 O O . TYR A 1 100 ? -10.255 -4.509 7.843 1.00 95.56 100 TYR A O 1
ATOM 796 N N . TYR A 1 101 ? -9.253 -3.611 6.056 1.00 96.69 101 TYR A N 1
ATOM 797 C CA . TYR A 1 101 ? -7.926 -4.120 6.409 1.00 96.69 101 TYR A CA 1
ATOM 798 C C . TYR A 1 101 ? -7.424 -3.566 7.751 1.00 96.69 101 TYR A C 1
ATOM 800 O O . TYR A 1 101 ? -6.803 -4.295 8.516 1.00 96.69 101 TYR A O 1
ATOM 808 N N . ALA A 1 102 ? -7.748 -2.310 8.077 1.00 94.75 102 ALA A N 1
ATOM 809 C CA . ALA A 1 102 ? -7.402 -1.721 9.369 1.00 94.75 102 ALA A CA 1
ATOM 810 C C . ALA A 1 102 ? -8.129 -2.401 10.543 1.00 94.75 102 ALA A C 1
ATOM 812 O O . ALA A 1 102 ? -7.549 -2.546 11.615 1.00 94.75 102 ALA A O 1
ATOM 813 N N . THR A 1 103 ? -9.361 -2.891 10.349 1.00 93.56 103 THR A N 1
ATOM 814 C CA . THR A 1 103 ? -10.074 -3.636 11.407 1.00 93.56 103 THR A CA 1
ATOM 815 C C . THR A 1 103 ? -9.447 -4.988 11.748 1.00 93.56 103 THR A C 1
ATOM 817 O O . THR A 1 103 ? -9.675 -5.495 12.847 1.00 93.56 103 THR A O 1
ATOM 820 N N . LEU A 1 104 ? -8.641 -5.552 10.841 1.00 95.00 104 LEU A N 1
ATOM 821 C CA . LEU A 1 104 ? -7.923 -6.809 11.064 1.00 95.00 104 LEU A CA 1
ATOM 822 C C . LEU A 1 104 ? -6.716 -6.648 11.998 1.00 95.00 104 LEU A C 1
ATOM 824 O O . LEU A 1 104 ? -6.171 -7.655 12.436 1.00 95.00 104 LEU A O 1
ATOM 828 N N . ILE A 1 105 ? -6.304 -5.412 12.299 1.00 93.44 105 ILE A N 1
ATOM 829 C CA . ILE A 1 105 ? -5.235 -5.131 13.257 1.00 93.44 105 ILE A CA 1
ATOM 830 C C . ILE A 1 105 ? -5.744 -5.468 14.663 1.00 93.44 105 ILE A C 1
ATOM 832 O O . ILE A 1 105 ? -6.708 -4.869 15.164 1.00 93.44 105 ILE A O 1
ATOM 836 N N . GLU A 1 106 ? -5.092 -6.435 15.303 1.00 91.75 106 GLU A N 1
ATOM 837 C CA . GLU A 1 106 ? -5.387 -6.852 16.672 1.00 91.75 106 GLU A CA 1
ATOM 838 C C . GLU A 1 106 ? -4.486 -6.124 17.666 1.00 91.75 106 GLU A C 1
ATOM 840 O O . GLU A 1 106 ? -4.958 -5.723 18.731 1.00 91.75 106 GLU A O 1
ATOM 845 N N . ARG A 1 107 ? -3.210 -5.917 17.310 1.00 90.56 107 ARG A N 1
ATOM 846 C CA . ARG A 1 107 ? -2.234 -5.200 18.143 1.00 90.56 107 ARG A CA 1
ATOM 847 C C . ARG A 1 107 ? -1.545 -4.090 17.368 1.00 90.56 107 ARG A C 1
ATOM 849 O O . ARG A 1 107 ? -1.253 -4.191 16.184 1.00 90.56 107 ARG A O 1
ATOM 856 N N . ALA A 1 108 ? -1.267 -3.020 18.088 1.00 88.88 108 ALA A N 1
ATOM 857 C CA . ALA A 1 108 ? -0.726 -1.771 17.584 1.00 88.88 108 ALA A CA 1
ATOM 858 C C . ALA A 1 108 ? 0.811 -1.732 17.589 1.00 88.88 108 ALA A C 1
ATOM 860 O O . ALA A 1 108 ? 1.416 -0.719 17.940 1.00 88.88 108 ALA A O 1
ATOM 861 N N . ASP A 1 109 ? 1.448 -2.857 17.282 1.00 89.94 109 ASP A N 1
ATOM 862 C CA . ASP A 1 109 ? 2.893 -3.007 17.367 1.00 89.94 109 ASP A CA 1
ATOM 863 C C . ASP A 1 109 ? 3.411 -4.010 16.329 1.00 89.94 109 ASP A C 1
ATOM 865 O O . ASP A 1 109 ? 2.657 -4.716 15.658 1.00 89.94 109 ASP A O 1
ATOM 869 N N . MET A 1 110 ? 4.736 -4.085 16.195 1.00 90.19 110 MET A N 1
ATOM 870 C CA . MET A 1 110 ? 5.381 -4.922 15.185 1.00 90.19 110 MET A CA 1
ATOM 871 C C . MET A 1 110 ? 5.183 -6.429 15.408 1.00 90.19 110 MET A C 1
ATOM 873 O O . MET A 1 110 ? 5.585 -7.193 14.533 1.00 90.19 110 MET A O 1
ATOM 877 N N . SER A 1 111 ? 4.612 -6.889 16.528 1.00 93.88 111 SER A N 1
ATOM 878 C CA . SER A 1 111 ? 4.268 -8.303 16.732 1.00 93.88 111 SER A CA 1
ATOM 879 C C . SER A 1 111 ? 3.019 -8.726 15.954 1.00 93.88 111 SER A C 1
ATOM 881 O O . SER A 1 111 ? 2.883 -9.909 15.641 1.00 93.88 111 SER A O 1
ATOM 883 N N . ASP A 1 112 ? 2.152 -7.780 15.579 1.00 95.25 112 ASP A N 1
ATOM 884 C CA . ASP A 1 112 ? 0.993 -8.043 14.730 1.00 95.25 112 ASP A CA 1
ATOM 885 C C . ASP A 1 112 ? 1.405 -8.052 13.241 1.00 95.25 112 ASP A C 1
ATOM 887 O O . ASP A 1 112 ? 1.998 -7.088 12.737 1.00 95.25 112 ASP A O 1
ATOM 891 N N . PRO A 1 113 ? 1.132 -9.145 12.504 1.00 96.56 113 PRO A N 1
ATOM 892 C CA . PRO A 1 113 ? 1.545 -9.267 11.111 1.00 96.56 113 PRO A CA 1
ATOM 893 C C . PRO A 1 113 ? 0.783 -8.311 10.187 1.00 96.56 113 PRO A C 1
ATOM 895 O O . PRO A 1 113 ? 1.369 -7.795 9.236 1.00 96.56 113 PRO A O 1
ATOM 898 N N . VAL A 1 114 ? -0.499 -8.047 10.452 1.00 96.56 114 VAL A N 1
ATOM 899 C CA . VAL A 1 114 ? -1.310 -7.118 9.655 1.00 96.56 114 VAL A CA 1
ATOM 900 C C . VAL A 1 114 ? -0.778 -5.707 9.854 1.00 96.56 114 VAL A C 1
ATOM 902 O O . VAL A 1 114 ? -0.470 -5.035 8.869 1.00 96.56 114 VAL A O 1
ATOM 905 N N . PHE A 1 115 ? -0.569 -5.306 11.110 1.00 95.31 115 PHE A N 1
ATOM 906 C CA . PHE A 1 115 ? 0.034 -4.029 11.473 1.00 95.31 115 PHE A CA 1
ATOM 907 C C . PHE A 1 115 ? 1.371 -3.830 10.756 1.00 95.31 115 PHE A C 1
ATOM 909 O O . PHE A 1 115 ? 1.530 -2.854 10.023 1.00 95.31 115 PHE A O 1
ATOM 916 N N . ARG A 1 116 ? 2.292 -4.796 10.875 1.00 95.44 116 ARG A N 1
ATOM 917 C CA . ARG A 1 116 ? 3.621 -4.753 10.246 1.00 95.44 116 ARG A CA 1
ATOM 918 C C . ARG A 1 116 ? 3.556 -4.599 8.722 1.00 95.44 116 ARG A C 1
ATOM 920 O O . ARG A 1 116 ? 4.427 -3.970 8.127 1.00 95.44 116 ARG A O 1
ATOM 927 N N . MET A 1 117 ? 2.554 -5.193 8.073 1.00 96.69 117 MET A N 1
ATOM 928 C CA . MET A 1 117 ? 2.406 -5.137 6.618 1.00 96.69 117 MET A CA 1
ATOM 929 C C . MET A 1 117 ? 1.742 -3.853 6.113 1.00 96.69 117 MET A C 1
ATOM 931 O O . MET A 1 117 ? 1.987 -3.488 4.961 1.00 96.69 117 MET A O 1
ATOM 935 N N . SER A 1 118 ? 0.917 -3.182 6.925 1.00 96.12 118 SER A N 1
ATOM 936 C CA . SER A 1 118 ? 0.138 -2.011 6.489 1.00 96.12 118 SER A CA 1
ATOM 937 C C . SER A 1 118 ? 0.567 -0.673 7.084 1.00 96.12 118 SER A C 1
ATOM 939 O O . SER A 1 118 ? 0.442 0.345 6.404 1.00 96.12 118 SER A O 1
ATOM 941 N N . VAL A 1 119 ? 1.053 -0.641 8.326 1.00 94.75 119 VAL A N 1
ATOM 942 C CA . VAL A 1 119 ? 1.346 0.609 9.041 1.00 94.75 119 VAL A CA 1
ATOM 943 C C . VAL A 1 119 ? 2.810 1.015 8.834 1.00 94.75 119 VAL A C 1
ATOM 945 O O . VAL A 1 119 ? 3.694 0.186 9.047 1.00 94.75 119 VAL A O 1
ATOM 948 N N . PRO A 1 120 ? 3.091 2.269 8.424 1.00 94.31 120 PRO A N 1
ATOM 949 C CA . PRO A 1 120 ? 4.449 2.759 8.224 1.00 94.31 120 PRO A CA 1
ATOM 950 C C . PRO A 1 120 ? 5.327 2.667 9.471 1.00 94.31 120 PRO A C 1
ATOM 952 O O . PRO A 1 120 ? 4.884 2.951 10.583 1.00 94.31 120 PRO A O 1
ATOM 955 N N . ASN A 1 121 ? 6.605 2.361 9.261 1.00 92.38 121 ASN A N 1
ATOM 956 C CA . ASN A 1 121 ? 7.633 2.363 10.293 1.00 92.38 121 ASN A CA 1
ATOM 957 C C . ASN A 1 121 ? 8.762 3.342 9.934 1.00 92.38 121 ASN A C 1
ATOM 959 O O . ASN A 1 121 ? 9.162 3.456 8.777 1.00 92.38 121 ASN A O 1
ATOM 963 N N . VAL A 1 122 ? 9.317 4.025 10.936 1.00 92.19 122 VAL A N 1
ATOM 964 C CA . VAL A 1 122 ? 10.447 4.958 10.778 1.00 92.19 122 VAL A CA 1
ATOM 965 C C . VAL A 1 122 ? 11.695 4.304 10.185 1.00 92.19 122 VAL A C 1
ATOM 967 O O . VAL A 1 122 ? 12.438 4.958 9.460 1.00 92.19 122 VAL A O 1
ATOM 970 N N . GLN A 1 123 ? 11.887 3.004 10.424 1.00 92.44 123 GLN A N 1
ATOM 971 C CA . GLN A 1 123 ? 12.973 2.201 9.852 1.00 92.44 123 GLN A CA 1
ATOM 972 C C . GLN A 1 123 ? 12.953 2.190 8.320 1.00 92.44 123 GLN A C 1
ATOM 974 O O . GLN A 1 123 ? 13.975 1.953 7.695 1.00 92.44 123 GLN A O 1
ATOM 979 N N . GLU A 1 124 ? 11.815 2.480 7.690 1.00 93.31 124 GLU A N 1
ATOM 980 C CA . GLU A 1 124 ? 11.727 2.537 6.232 1.00 93.31 124 GLU A CA 1
ATOM 981 C C . GLU A 1 124 ? 12.461 3.733 5.622 1.00 93.31 124 GLU A C 1
ATOM 983 O O . GLU A 1 124 ? 12.688 3.742 4.418 1.00 93.31 124 GLU A O 1
ATOM 988 N N . LEU A 1 125 ? 12.800 4.747 6.424 1.00 92.75 125 LEU A N 1
ATOM 989 C CA . LEU A 1 125 ? 13.612 5.887 5.991 1.00 92.75 125 LEU A CA 1
ATOM 990 C C . LEU A 1 125 ? 15.114 5.581 6.006 1.00 92.75 125 LEU A C 1
ATOM 992 O O . LEU A 1 125 ? 15.904 6.424 5.588 1.00 92.75 125 LEU A O 1
ATOM 996 N N . TYR A 1 126 ? 15.511 4.415 6.517 1.00 93.88 126 TYR A N 1
ATOM 997 C CA . TYR A 1 126 ? 16.890 3.967 6.462 1.00 93.88 126 TYR A CA 1
ATOM 998 C C . TYR A 1 126 ? 17.203 3.430 5.062 1.00 93.88 126 TYR A C 1
ATOM 1000 O O . TYR A 1 126 ? 16.598 2.454 4.622 1.00 93.88 126 TYR A O 1
ATOM 1008 N N . ASP A 1 127 ? 18.169 4.058 4.392 1.00 91.44 127 ASP A N 1
ATOM 1009 C CA . ASP A 1 127 ? 18.643 3.684 3.059 1.00 91.44 127 ASP A CA 1
ATOM 1010 C C . ASP A 1 127 ? 19.999 2.947 3.190 1.00 91.44 127 ASP A C 1
ATOM 1012 O O . ASP A 1 127 ? 21.049 3.597 3.244 1.00 91.44 127 ASP A O 1
ATOM 1016 N N . PRO A 1 128 ? 20.027 1.602 3.319 1.00 93.31 128 PRO A N 1
ATOM 1017 C CA . PRO A 1 128 ? 21.281 0.859 3.391 1.00 93.31 128 PRO A CA 1
ATOM 1018 C C . PRO A 1 128 ? 22.035 0.898 2.051 1.00 93.31 128 PRO A C 1
ATOM 1020 O O . PRO A 1 128 ? 21.404 1.002 1.002 1.00 93.31 128 PRO A O 1
ATOM 1023 N N . PRO A 1 129 ? 23.369 0.701 2.039 1.00 94.06 129 PRO A N 1
ATOM 1024 C CA . PRO A 1 129 ? 24.165 0.726 0.804 1.00 94.06 129 PRO A CA 1
ATOM 1025 C C . PRO A 1 129 ? 23.749 -0.298 -0.264 1.00 94.06 129 PRO A C 1
ATOM 1027 O O . PRO A 1 129 ? 24.061 -0.123 -1.435 1.00 94.06 129 PRO A O 1
ATOM 1030 N N . SER A 1 130 ? 23.082 -1.384 0.135 1.00 92.00 130 SER A N 1
ATOM 1031 C CA . SER A 1 130 ? 22.571 -2.420 -0.768 1.00 92.00 130 SER A CA 1
ATOM 1032 C C . SER A 1 130 ? 21.165 -2.135 -1.303 1.00 92.00 130 SER A C 1
ATOM 1034 O O . SER A 1 130 ? 20.637 -2.943 -2.068 1.00 92.00 130 SER A O 1
ATOM 1036 N N . LEU A 1 131 ? 20.526 -1.041 -0.879 1.00 91.19 131 LEU A N 1
ATOM 1037 C CA . LEU A 1 131 ? 19.207 -0.667 -1.369 1.00 91.19 131 LEU A CA 1
ATOM 1038 C C . LEU A 1 131 ? 19.324 -0.125 -2.795 1.00 91.19 131 LEU A C 1
ATOM 1040 O O . LEU A 1 131 ? 20.082 0.802 -3.061 1.00 91.19 131 LEU A O 1
ATOM 1044 N N . SER A 1 132 ? 18.530 -0.698 -3.692 1.00 92.69 132 SER A N 1
ATOM 1045 C CA . SER A 1 132 ? 18.277 -0.170 -5.030 1.00 92.69 132 SER A CA 1
ATOM 1046 C C . SER A 1 132 ? 16.802 0.200 -5.127 1.00 92.69 132 SER A C 1
ATOM 1048 O O . SER A 1 132 ? 15.956 -0.512 -4.578 1.00 92.69 132 SER A O 1
ATOM 1050 N N . ASP A 1 133 ? 16.490 1.288 -5.830 1.00 91.00 133 ASP A N 1
ATOM 1051 C CA . ASP A 1 133 ? 15.104 1.677 -6.105 1.00 91.00 133 ASP A CA 1
ATOM 1052 C C . ASP A 1 133 ? 14.401 0.637 -6.991 1.00 91.00 133 ASP A C 1
ATOM 1054 O O . ASP A 1 133 ? 13.227 0.321 -6.781 1.00 91.00 133 ASP A O 1
ATOM 1058 N N . ASP A 1 134 ? 15.131 0.070 -7.956 1.00 94.38 134 ASP A N 1
ATOM 1059 C CA . ASP A 1 134 ? 14.664 -0.978 -8.862 1.00 94.38 134 ASP A CA 1
ATOM 1060 C C . ASP A 1 134 ? 15.577 -2.213 -8.766 1.00 94.38 134 ASP A C 1
ATOM 1062 O O . ASP A 1 134 ? 16.382 -2.477 -9.658 1.00 94.38 134 ASP A O 1
ATOM 1066 N N . PRO A 1 135 ? 15.484 -2.993 -7.672 1.00 93.12 135 PRO A N 1
ATOM 1067 C CA . PRO A 1 135 ? 16.337 -4.166 -7.467 1.00 93.12 135 PRO A CA 1
ATOM 1068 C C . PRO A 1 135 ? 16.032 -5.291 -8.461 1.00 93.12 135 PRO A C 1
ATOM 1070 O O . PRO A 1 135 ? 16.765 -6.272 -8.535 1.00 93.12 135 PRO A O 1
ATOM 1073 N N . LEU A 1 136 ? 14.912 -5.179 -9.177 1.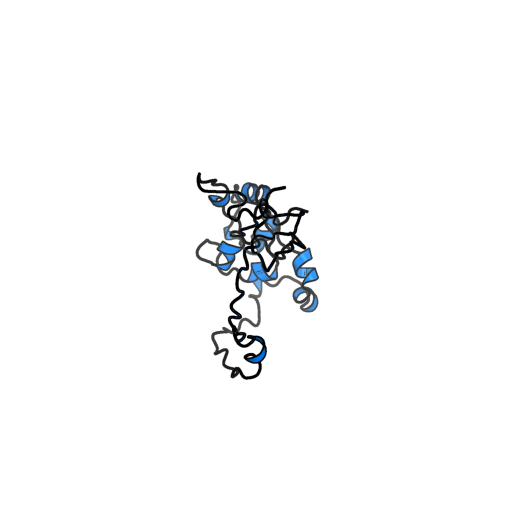00 94.19 136 LEU A N 1
ATOM 1074 C CA . LEU A 1 136 ? 14.495 -6.117 -10.199 1.00 94.19 136 LEU A CA 1
ATOM 1075 C C . LEU A 1 136 ? 14.746 -5.573 -11.599 1.00 94.19 136 LEU A C 1
ATOM 1077 O O . LEU A 1 136 ? 14.269 -6.228 -12.510 1.00 94.19 136 LEU A O 1
ATOM 1081 N N . GLU A 1 137 ? 15.439 -4.445 -11.783 1.00 94.62 137 GLU A N 1
ATOM 1082 C CA . GLU A 1 137 ? 15.796 -3.858 -13.089 1.00 94.62 137 GLU A CA 1
ATOM 1083 C C . GLU A 1 137 ? 14.619 -3.812 -14.085 1.00 94.62 137 GLU A C 1
ATOM 1085 O O . GLU A 1 137 ? 14.777 -4.003 -15.289 1.00 94.62 137 GLU A O 1
ATOM 1090 N N . GLU A 1 138 ? 13.401 -3.583 -13.587 1.00 95.44 138 GLU A N 1
ATOM 1091 C CA . GLU A 1 138 ? 12.200 -3.607 -14.423 1.00 95.44 138 GLU A CA 1
ATOM 1092 C C . GLU A 1 138 ? 12.218 -2.491 -15.471 1.00 95.44 138 GLU A C 1
ATOM 1094 O O . GLU A 1 138 ? 11.587 -2.641 -16.512 1.00 95.44 138 GLU A O 1
ATOM 1099 N N . HIS A 1 139 ? 12.906 -1.379 -15.190 1.00 93.38 139 HIS A N 1
ATOM 1100 C CA . HIS A 1 139 ? 13.079 -0.270 -16.124 1.00 93.38 139 HIS A CA 1
ATOM 1101 C C . HIS A 1 139 ? 14.004 -0.610 -17.306 1.00 93.38 139 HIS A C 1
ATOM 1103 O O . HIS A 1 139 ? 13.714 -0.208 -18.427 1.00 93.38 139 HIS A O 1
ATOM 1109 N N . GLU A 1 140 ? 15.087 -1.361 -17.086 1.00 95.56 140 GLU A N 1
ATOM 1110 C CA . GLU A 1 140 ? 16.007 -1.762 -18.166 1.00 95.56 140 GLU A CA 1
ATOM 1111 C C . GLU A 1 140 ? 15.346 -2.772 -19.110 1.00 95.56 140 GLU A C 1
ATOM 1113 O O . GLU A 1 140 ? 15.487 -2.695 -20.329 1.00 95.56 140 GLU A O 1
ATOM 1118 N N . ASP A 1 141 ? 14.523 -3.663 -18.554 1.00 96.62 141 ASP A N 1
ATOM 1119 C CA . ASP A 1 141 ? 13.745 -4.639 -19.317 1.00 96.62 141 ASP A CA 1
ATOM 1120 C C . ASP A 1 141 ? 12.444 -4.054 -19.903 1.00 96.62 141 ASP A C 1
ATOM 1122 O O . ASP A 1 141 ? 11.526 -4.803 -20.246 1.00 96.62 141 ASP A O 1
ATOM 1126 N N . MET A 1 142 ? 12.320 -2.726 -20.000 1.00 96.75 142 MET A N 1
ATOM 1127 C CA . MET A 1 142 ? 11.107 -2.035 -20.442 1.00 96.75 142 MET A CA 1
ATOM 1128 C C . MET A 1 142 ? 11.251 -1.500 -21.879 1.00 96.75 142 MET A C 1
ATOM 1130 O O . MET A 1 142 ? 11.579 -0.327 -22.060 1.00 96.75 142 MET A O 1
ATOM 1134 N N . PRO A 1 143 ? 10.967 -2.298 -22.934 1.00 96.25 143 PRO A N 1
ATOM 1135 C CA . PRO A 1 143 ? 11.060 -1.829 -24.322 1.00 96.25 143 PRO A CA 1
ATOM 1136 C C . PRO A 1 143 ? 10.143 -0.635 -24.618 1.00 96.25 143 PRO A C 1
ATOM 1138 O O . PRO A 1 143 ? 10.453 0.191 -25.475 1.00 96.25 143 PRO A O 1
ATOM 1141 N N . VAL A 1 144 ? 9.007 -0.547 -23.919 1.00 96.69 144 VAL A N 1
ATOM 1142 C CA . VAL A 1 144 ? 8.105 0.610 -23.931 1.00 96.69 144 VAL A CA 1
ATOM 1143 C C . VAL A 1 144 ? 7.573 0.865 -22.519 1.00 96.69 144 VAL A C 1
ATOM 1145 O O . VAL A 1 144 ? 7.344 -0.103 -21.788 1.00 96.69 144 VAL A O 1
ATOM 1148 N N . PRO A 1 145 ? 7.318 2.129 -22.126 1.00 94.44 145 PRO A N 1
ATOM 1149 C CA . PRO A 1 145 ? 6.831 2.457 -20.790 1.00 94.44 145 PRO A CA 1
ATOM 1150 C C . PRO A 1 145 ? 5.625 1.613 -20.359 1.00 94.44 145 PRO A C 1
ATOM 1152 O O . PRO A 1 145 ? 4.604 1.561 -21.044 1.00 94.44 145 PRO A O 1
ATOM 1155 N N . GLY A 1 146 ? 5.744 0.958 -19.205 1.00 93.88 146 GLY A N 1
ATOM 1156 C CA . GLY A 1 146 ? 4.705 0.111 -18.621 1.00 93.88 146 GLY A CA 1
ATOM 1157 C C . GLY A 1 146 ? 4.699 -1.347 -19.089 1.00 93.88 146 GLY A C 1
ATOM 1158 O O . GLY A 1 146 ? 3.956 -2.133 -18.507 1.00 93.88 146 GLY A O 1
ATOM 1159 N N . LEU A 1 147 ? 5.518 -1.747 -20.067 1.00 97.38 147 LEU A N 1
ATOM 1160 C CA . LEU A 1 147 ? 5.656 -3.143 -20.498 1.00 97.38 147 LEU A CA 1
ATOM 1161 C C . LEU A 1 147 ? 7.055 -3.663 -20.165 1.00 97.38 147 LEU A C 1
ATOM 1163 O O . LEU A 1 147 ? 8.012 -3.268 -20.812 1.00 97.38 147 LEU A O 1
ATOM 1167 N N . VAL A 1 148 ? 7.163 -4.575 -19.200 1.00 97.44 148 VAL A N 1
ATOM 1168 C CA . VAL A 1 148 ? 8.429 -5.216 -18.810 1.00 97.44 148 VAL A CA 1
ATOM 1169 C C . VAL A 1 148 ? 8.542 -6.571 -19.511 1.00 97.44 148 VAL A C 1
ATOM 1171 O O . VAL A 1 148 ? 7.692 -7.443 -19.315 1.00 97.44 148 VAL A O 1
ATOM 1174 N N . HIS A 1 149 ? 9.587 -6.778 -20.311 1.00 98.00 149 HIS A N 1
ATOM 1175 C CA . HIS A 1 149 ? 9.806 -7.979 -21.123 1.00 98.00 149 HIS A CA 1
ATOM 1176 C C . HIS A 1 149 ? 11.197 -8.587 -20.888 1.00 98.00 149 HIS A C 1
ATOM 1178 O O . HIS A 1 149 ? 12.039 -8.641 -21.775 1.00 98.00 149 HIS A O 1
ATOM 1184 N N . ARG A 1 150 ? 11.414 -9.098 -19.672 1.00 96.88 150 ARG A N 1
ATOM 1185 C CA . ARG A 1 150 ? 12.652 -9.794 -19.273 1.00 96.88 150 ARG A CA 1
ATOM 1186 C C . ARG A 1 150 ? 12.820 -11.176 -19.910 1.00 96.88 150 ARG A C 1
ATOM 1188 O O . ARG A 1 150 ? 13.927 -11.613 -20.208 1.00 96.88 150 ARG A O 1
ATOM 1195 N N . TYR A 1 151 ? 11.726 -11.926 -20.022 1.00 96.56 151 TYR A N 1
ATOM 1196 C CA . TYR A 1 151 ? 11.757 -13.330 -20.431 1.00 96.56 151 TYR A CA 1
ATOM 1197 C C . TYR A 1 151 ? 11.237 -13.488 -21.852 1.00 96.56 151 TYR A C 1
ATOM 1199 O O . TYR A 1 151 ? 10.265 -12.852 -22.237 1.00 96.56 151 TYR A O 1
ATOM 1207 N N . ARG A 1 152 ? 11.832 -14.402 -22.619 1.00 97.12 152 ARG 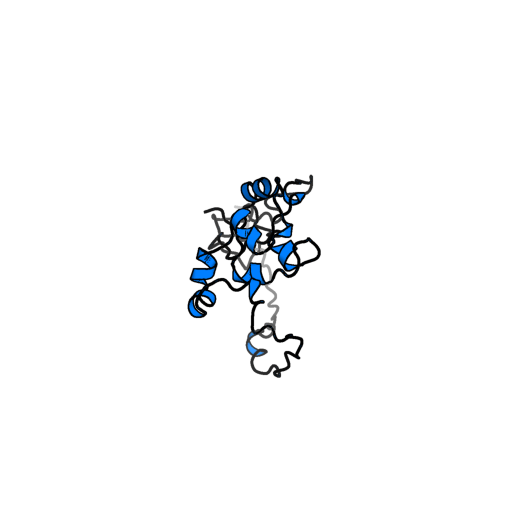A N 1
ATOM 1208 C CA . ARG A 1 152 ? 11.550 -14.574 -24.052 1.00 97.12 152 ARG A CA 1
ATOM 1209 C C . ARG A 1 152 ? 10.062 -14.747 -24.396 1.00 97.12 152 ARG A C 1
ATOM 1211 O O . ARG A 1 152 ? 9.621 -14.222 -25.411 1.00 97.12 152 ARG A O 1
ATOM 1218 N N . ASP A 1 153 ? 9.307 -15.469 -23.577 1.00 97.88 153 ASP A N 1
ATOM 1219 C CA . ASP A 1 153 ? 7.952 -15.956 -23.867 1.00 97.88 153 ASP A CA 1
ATOM 1220 C C . ASP A 1 153 ? 6.834 -15.262 -23.067 1.00 97.88 153 ASP A C 1
ATOM 1222 O O . ASP A 1 153 ? 5.665 -15.613 -23.216 1.00 97.88 153 ASP A O 1
ATOM 1226 N N . ARG A 1 154 ? 7.159 -14.284 -22.211 1.00 97.56 154 ARG A N 1
ATOM 1227 C CA . ARG A 1 154 ? 6.176 -13.610 -21.349 1.00 97.56 154 ARG A CA 1
ATOM 1228 C C . ARG A 1 154 ? 6.601 -12.199 -20.975 1.00 97.56 154 ARG A C 1
ATOM 1230 O O . ARG A 1 154 ? 7.771 -11.939 -20.709 1.00 97.56 154 ARG A O 1
ATOM 1237 N N . ALA A 1 155 ? 5.619 -11.315 -20.865 1.00 97.56 155 ALA A N 1
ATOM 1238 C CA . ALA A 1 155 ? 5.809 -9.934 -20.447 1.00 97.56 155 ALA A CA 1
ATOM 1239 C C . ALA A 1 155 ? 4.836 -9.559 -19.320 1.00 97.56 155 ALA A C 1
ATOM 1241 O O . ALA A 1 155 ? 3.781 -10.175 -19.153 1.00 97.56 155 ALA A O 1
ATOM 1242 N N . LEU A 1 156 ? 5.198 -8.539 -18.547 1.00 97.38 156 LEU A N 1
ATOM 1243 C CA . LEU A 1 156 ? 4.376 -7.934 -17.504 1.00 97.38 156 LEU A CA 1
ATOM 1244 C C . LEU A 1 156 ? 3.904 -6.558 -17.981 1.00 97.38 156 LEU A C 1
ATOM 1246 O O . LEU A 1 156 ? 4.724 -5.697 -18.287 1.00 97.38 156 LEU A O 1
ATOM 1250 N N . LEU A 1 157 ? 2.590 -6.331 -17.975 1.00 96.88 157 LEU A N 1
ATOM 1251 C CA . LEU A 1 157 ? 1.997 -5.029 -18.274 1.00 96.88 157 LEU A CA 1
ATOM 1252 C C . LEU A 1 157 ? 1.536 -4.329 -16.987 1.00 96.88 157 LEU A C 1
ATOM 1254 O O . LEU A 1 157 ? 0.672 -4.828 -16.263 1.00 96.88 157 LEU A O 1
ATOM 1258 N N . ILE A 1 158 ? 2.084 -3.147 -16.719 1.00 95.00 158 ILE A N 1
ATOM 1259 C CA . ILE A 1 158 ? 1.717 -2.287 -15.592 1.00 95.00 158 ILE A CA 1
ATOM 1260 C C . ILE A 1 158 ? 0.531 -1.414 -16.015 1.00 95.00 158 ILE A C 1
ATOM 1262 O O . ILE A 1 158 ? 0.691 -0.339 -16.583 1.00 95.00 158 ILE A O 1
ATOM 1266 N N . VAL A 1 159 ? -0.683 -1.884 -15.723 1.00 95.31 159 VAL A N 1
ATOM 1267 C CA . VAL A 1 159 ? -1.934 -1.179 -16.074 1.00 95.31 159 VAL A CA 1
ATOM 1268 C C . VAL A 1 159 ? -2.315 -0.118 -15.033 1.00 95.31 159 VAL A C 1
ATOM 1270 O O . VAL A 1 159 ? -2.999 0.858 -15.333 1.00 95.31 159 VAL A O 1
ATOM 1273 N N . THR A 1 160 ? -1.900 -0.306 -13.780 1.00 94.62 160 THR A N 1
ATOM 1274 C CA . THR A 1 160 ? -2.197 0.613 -12.678 1.00 94.62 160 THR A CA 1
ATOM 1275 C C . THR A 1 160 ? -1.095 0.570 -11.629 1.00 94.62 160 THR A C 1
ATOM 1277 O O . THR A 1 160 ? -0.599 -0.495 -11.272 1.00 94.62 160 THR A O 1
ATOM 1280 N N . THR A 1 161 ? -0.759 1.737 -11.091 1.00 93.88 161 THR A N 1
ATOM 1281 C CA . THR A 1 161 ? 0.084 1.909 -9.898 1.00 93.88 161 THR A CA 1
ATOM 1282 C C . THR A 1 161 ? -0.742 2.018 -8.613 1.00 93.88 161 THR A C 1
ATOM 1284 O O . THR A 1 161 ? -0.199 2.083 -7.509 1.00 93.88 161 THR A O 1
ATOM 1287 N N . MET A 1 162 ? -2.073 2.057 -8.735 1.00 94.56 162 MET A N 1
ATOM 1288 C CA . MET A 1 162 ? -2.992 2.160 -7.607 1.00 94.56 162 MET A CA 1
ATOM 1289 C C . MET A 1 162 ? -3.334 0.774 -7.058 1.00 94.56 162 MET A C 1
ATOM 1291 O O . MET A 1 162 ? -3.955 -0.034 -7.747 1.00 94.56 162 MET A O 1
ATOM 1295 N N . CYS A 1 163 ? -3.045 0.571 -5.776 1.00 95.38 163 CYS A N 1
ATOM 1296 C CA . CYS A 1 163 ? -3.512 -0.566 -4.983 1.00 95.38 163 CYS A CA 1
ATOM 1297 C C . CYS A 1 163 ? -4.609 -0.114 -4.010 1.00 95.38 163 CYS A C 1
ATOM 1299 O O . CYS A 1 163 ? -4.686 1.065 -3.663 1.00 95.38 163 CYS A O 1
ATOM 1301 N N . SER A 1 164 ? -5.450 -1.034 -3.533 1.00 95.75 164 SER A N 1
ATOM 1302 C CA . SER A 1 164 ? -6.384 -0.760 -2.428 1.00 95.75 164 SER A CA 1
ATOM 1303 C C . SER A 1 164 ? -5.643 -0.530 -1.107 1.00 95.75 164 SER A C 1
ATOM 1305 O O . SER A 1 164 ? -6.045 0.317 -0.317 1.00 95.75 164 SER A O 1
ATOM 1307 N N . MET A 1 165 ? -4.528 -1.221 -0.894 1.00 96.19 165 MET A N 1
ATOM 1308 C CA . MET A 1 165 ? -3.637 -1.033 0.244 1.00 96.19 165 MET A CA 1
ATOM 1309 C C . MET A 1 165 ? -2.192 -0.954 -0.251 1.00 96.19 165 MET A C 1
ATOM 1311 O O . MET A 1 165 ? -1.826 -1.675 -1.181 1.00 96.19 165 MET A O 1
ATOM 1315 N N . TYR A 1 166 ? -1.386 -0.063 0.327 1.00 96.94 166 TYR A N 1
ATOM 1316 C CA . TYR A 1 166 ? 0.045 0.019 0.022 1.00 96.94 166 TYR A CA 1
ATOM 1317 C C . TYR A 1 166 ? 0.855 -0.757 1.057 1.00 96.94 166 TYR A C 1
ATOM 1319 O O . TYR A 1 166 ? 1.109 -0.268 2.158 1.00 96.94 166 TYR A O 1
ATOM 1327 N N . CYS A 1 167 ? 1.260 -1.972 0.684 1.00 96.81 167 CYS A N 1
ATOM 1328 C CA . CYS A 1 167 ? 2.054 -2.849 1.538 1.00 96.81 167 CYS A CA 1
ATOM 1329 C C . CYS A 1 167 ? 3.405 -2.201 1.872 1.00 96.81 167 CYS A C 1
ATOM 1331 O O . CYS A 1 167 ? 4.099 -1.715 0.975 1.00 96.81 167 CYS A O 1
ATOM 1333 N N . ARG A 1 168 ? 3.839 -2.269 3.136 1.00 96.00 168 ARG A N 1
ATOM 1334 C CA . ARG A 1 168 ? 5.134 -1.701 3.567 1.00 96.00 168 ARG A CA 1
ATOM 1335 C C . ARG A 1 168 ? 6.357 -2.449 3.023 1.00 96.00 168 ARG A C 1
ATOM 1337 O O . ARG A 1 168 ? 7.458 -1.915 3.034 1.00 96.00 168 ARG A O 1
ATOM 1344 N N . HIS A 1 169 ? 6.146 -3.644 2.476 1.00 95.06 169 HIS A N 1
ATOM 1345 C CA . HIS A 1 169 ? 7.151 -4.500 1.834 1.00 95.06 169 HIS A CA 1
ATOM 1346 C C . HIS A 1 169 ? 6.989 -4.571 0.300 1.00 95.06 169 HIS A C 1
ATOM 1348 O O . HIS A 1 169 ? 7.392 -5.548 -0.327 1.00 95.06 169 HIS A O 1
ATOM 1354 N N . CYS A 1 170 ? 6.339 -3.582 -0.322 1.00 95.50 170 CYS A N 1
ATOM 1355 C CA . CYS A 1 170 ? 6.135 -3.561 -1.772 1.00 95.50 170 CYS A CA 1
ATOM 1356 C C . CYS A 1 170 ? 7.479 -3.498 -2.527 1.00 95.50 170 CYS A C 1
ATOM 1358 O O . CYS A 1 170 ? 8.246 -2.563 -2.329 1.00 95.50 170 CYS A O 1
ATOM 1360 N N . THR A 1 171 ? 7.744 -4.429 -3.449 1.00 94.25 171 THR A N 1
ATOM 1361 C CA . THR A 1 171 ? 8.943 -4.381 -4.319 1.00 94.25 171 THR A CA 1
ATOM 1362 C C . THR A 1 171 ? 8.888 -3.239 -5.335 1.00 94.25 171 THR A C 1
ATOM 1364 O O . THR A 1 171 ? 9.913 -2.778 -5.820 1.00 94.25 171 THR A O 1
ATOM 1367 N N . ARG A 1 172 ? 7.683 -2.740 -5.628 1.00 94.12 172 ARG A N 1
ATOM 1368 C CA . ARG A 1 172 ? 7.420 -1.606 -6.528 1.00 94.12 172 ARG A CA 1
ATOM 1369 C C . ARG A 1 172 ? 7.124 -0.318 -5.770 1.00 94.12 172 ARG A C 1
ATOM 1371 O O . ARG A 1 172 ? 6.403 0.546 -6.264 1.00 94.12 172 ARG A O 1
ATOM 1378 N N . LYS A 1 173 ? 7.656 -0.179 -4.554 1.00 92.69 173 LYS A N 1
ATOM 1379 C CA . LYS A 1 173 ? 7.417 0.987 -3.691 1.00 92.69 173 LYS A CA 1
ATOM 1380 C C . LYS A 1 173 ? 7.767 2.318 -4.367 1.00 92.69 173 LYS A C 1
ATOM 1382 O O . LYS A 1 173 ? 7.109 3.306 -4.070 1.00 92.69 173 LYS A O 1
ATOM 1387 N N . ARG A 1 174 ? 8.715 2.315 -5.318 1.00 90.44 174 ARG A N 1
ATOM 1388 C CA . ARG A 1 174 ? 9.113 3.481 -6.130 1.00 90.44 174 ARG A CA 1
ATOM 1389 C C . ARG A 1 174 ? 7.996 4.051 -7.020 1.00 90.44 174 ARG A C 1
ATOM 1391 O O . ARG A 1 174 ? 7.969 5.250 -7.250 1.00 90.44 174 ARG A O 1
ATOM 1398 N N . ILE A 1 175 ? 7.085 3.205 -7.517 1.00 91.50 175 ILE A N 1
ATOM 1399 C CA . ILE A 1 175 ? 5.985 3.611 -8.417 1.00 91.50 175 ILE A CA 1
ATOM 1400 C C . ILE A 1 175 ? 4.597 3.429 -7.792 1.00 91.50 175 ILE A C 1
ATOM 1402 O O . ILE A 1 175 ? 3.592 3.872 -8.341 1.00 91.50 175 ILE A O 1
ATOM 1406 N N . ALA A 1 176 ? 4.486 2.725 -6.664 1.00 90.69 176 ALA A N 1
ATOM 1407 C CA . ALA A 1 176 ? 3.196 2.467 -6.039 1.00 90.69 176 ALA A CA 1
ATOM 1408 C C . ALA A 1 176 ? 2.557 3.781 -5.563 1.00 90.69 176 ALA A C 1
ATOM 1410 O O . ALA A 1 176 ? 3.108 4.506 -4.740 1.00 90.69 176 ALA A O 1
ATOM 1411 N N . GLY A 1 177 ? 1.358 4.072 -6.064 1.00 84.19 177 GLY A N 1
ATOM 1412 C CA . GLY A 1 177 ? 0.608 5.271 -5.702 1.00 84.19 177 GLY A CA 1
ATOM 1413 C C . GLY A 1 177 ? 1.058 6.574 -6.356 1.00 84.19 177 GLY A C 1
ATOM 1414 O O . GLY A 1 177 ? 0.451 7.601 -6.059 1.00 84.19 177 GLY A O 1
ATOM 1415 N N . THR A 1 178 ? 2.026 6.539 -7.273 1.00 78.56 178 THR A N 1
ATOM 1416 C CA . THR A 1 178 ? 2.328 7.668 -8.158 1.00 78.56 178 THR A CA 1
ATOM 1417 C C . THR A 1 178 ? 1.348 7.642 -9.336 1.00 78.56 178 THR A C 1
ATOM 1419 O O . THR A 1 178 ? 1.294 6.653 -10.074 1.00 78.56 178 THR A O 1
ATOM 1422 N N . ARG A 1 179 ? 0.530 8.685 -9.479 1.00 53.38 179 ARG A N 1
ATOM 1423 C CA . ARG A 1 179 ? -0.331 8.949 -10.640 1.00 53.38 179 ARG A CA 1
ATOM 1424 C C . ARG A 1 179 ? -0.082 10.363 -11.121 1.00 53.38 179 ARG A C 1
ATOM 1426 O O . ARG A 1 179 ? 0.082 11.229 -10.235 1.00 53.38 179 ARG A O 1
#